Protein AF-A0A8S2SYJ8-F1 (afdb_monomer)

Organism: NCBI:txid392030

pLDDT: mean 87.98, std 10.63, range [45.0, 97.19]

Mean predicted aligned error: 5.32 Å

Foldseek 3Di:
DCPDDDDDDDDDPPVRSVVVVVVVVVVVQVVCVVVVHPSDDDDDDDDDPVCVCVCCDDVRVNVVVVCVVVVPPDDDDDDDD

Secondary structure (DSSP, 8-state):
-----------S-HHHHHHHHHHHHHHHHHHHHHTT--S---------HHHHHHHH-GGGHHHHHHHHHTT-S--------

InterPro domains:
  IPR004088 K Homology domain, type 1 [PF00013] (44-76)
  IPR036612 K Homology domain, type 1 superfamily [SSF54791] (12-73)

Sequence (81 aa):
SNNQERIIIIRGQQENCIQACREILRIMYEDAKNKNKTSEIILKVLAQNNFIGRIIGKGGNIINTIKKETDTKFVRFCFEN

Structure (mmCIF, N/CA/C/O backbone):
data_AF-A0A8S2SYJ8-F1
#
_entry.id   AF-A0A8S2SYJ8-F1
#
loop_
_atom_site.group_PDB
_atom_site.id
_atom_site.type_symbol
_atom_site.label_atom_id
_atom_site.label_alt_id
_atom_site.label_comp_id
_atom_site.label_asym_id
_atom_site.label_entity_id
_atom_site.label_seq_id
_atom_site.pdbx_PDB_ins_code
_atom_site.Cartn_x
_atom_site.Cartn_y
_atom_site.Cartn_z
_atom_site.occupancy
_atom_site.B_iso_or_equiv
_atom_site.auth_seq_id
_atom_site.auth_comp_id
_atom_site.auth_asym_id
_atom_site.auth_atom_id
_atom_site.pdbx_PDB_model_num
ATOM 1 N N . SER A 1 1 ? -3.741 23.699 14.221 1.00 45.00 1 SER A N 1
ATOM 2 C CA . SER A 1 1 ? -4.012 22.246 14.184 1.00 45.00 1 SER A CA 1
ATOM 3 C C . SER A 1 1 ? -2.957 21.577 13.326 1.00 45.00 1 SER A C 1
ATOM 5 O O . SER A 1 1 ? -3.0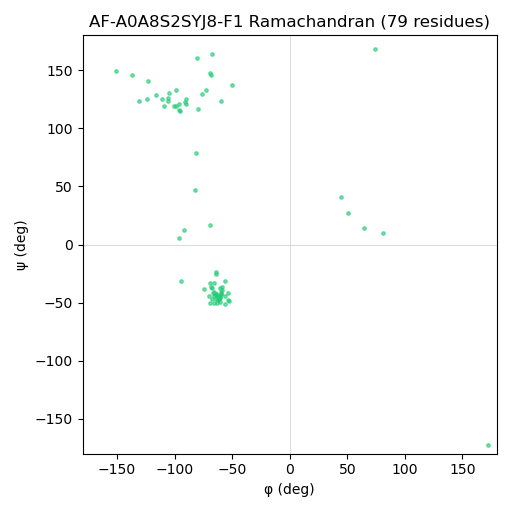52 21.633 12.108 1.00 45.00 1 SER A O 1
ATOM 7 N N . ASN A 1 2 ? -1.878 21.079 13.931 1.00 47.97 2 ASN A N 1
ATOM 8 C CA . ASN A 1 2 ? -0.682 20.675 13.191 1.00 47.97 2 ASN A CA 1
ATOM 9 C C . ASN A 1 2 ? -0.868 19.267 12.592 1.00 47.97 2 ASN A C 1
ATOM 11 O O . ASN A 1 2 ? -0.427 18.276 13.162 1.00 47.97 2 ASN A O 1
ATOM 15 N N . ASN A 1 3 ? -1.597 19.176 11.477 1.00 64.69 3 ASN A N 1
ATOM 16 C CA . ASN A 1 3 ? -1.921 17.923 10.785 1.00 64.69 3 ASN A CA 1
ATOM 17 C C . ASN A 1 3 ? -0.760 17.477 9.870 1.00 64.69 3 ASN A C 1
ATOM 19 O O . ASN A 1 3 ? -0.953 17.204 8.689 1.00 64.69 3 ASN A O 1
ATOM 23 N N . GLN A 1 4 ? 0.466 17.499 10.400 1.00 77.69 4 GLN A N 1
ATOM 24 C CA . GLN A 1 4 ? 1.680 17.184 9.648 1.00 77.69 4 GLN A CA 1
ATOM 25 C C . GLN A 1 4 ? 1.848 15.669 9.532 1.00 77.69 4 GLN A C 1
ATOM 27 O O . GLN A 1 4 ? 2.033 14.974 10.532 1.00 77.69 4 GLN A O 1
ATOM 32 N N . GLU A 1 5 ? 1.811 15.163 8.303 1.00 82.38 5 GLU A N 1
ATOM 33 C CA . GLU A 1 5 ? 2.249 13.804 7.998 1.00 82.38 5 GLU A CA 1
ATOM 34 C C . GLU A 1 5 ? 3.770 13.699 8.174 1.00 82.38 5 GLU A C 1
ATOM 36 O O . GLU A 1 5 ? 4.511 14.648 7.906 1.00 82.38 5 GLU A O 1
ATOM 41 N N . ARG A 1 6 ? 4.248 12.538 8.628 1.00 88.00 6 ARG A N 1
ATOM 42 C CA . ARG A 1 6 ? 5.681 12.244 8.744 1.00 88.00 6 ARG A CA 1
ATOM 43 C C . ARG A 1 6 ? 6.012 10.995 7.946 1.00 88.00 6 ARG A C 1
ATOM 45 O O . ARG A 1 6 ? 5.252 10.030 7.960 1.00 88.00 6 ARG A O 1
ATOM 52 N N . ILE A 1 7 ? 7.160 11.013 7.278 1.00 88.88 7 ILE A N 1
ATOM 53 C CA . ILE A 1 7 ? 7.686 9.842 6.577 1.00 88.88 7 ILE A CA 1
ATOM 54 C C . ILE A 1 7 ? 8.267 8.878 7.616 1.00 88.88 7 ILE A C 1
ATOM 56 O O . ILE A 1 7 ? 9.076 9.279 8.453 1.00 88.88 7 ILE A O 1
ATOM 60 N N . ILE A 1 8 ? 7.868 7.607 7.544 1.00 91.25 8 ILE A N 1
ATOM 61 C CA . ILE A 1 8 ? 8.447 6.512 8.330 1.00 91.25 8 ILE A CA 1
ATOM 62 C C . ILE A 1 8 ? 9.319 5.678 7.389 1.00 91.25 8 ILE A C 1
ATOM 64 O O . ILE A 1 8 ? 8.835 5.197 6.366 1.00 91.25 8 ILE A O 1
ATOM 68 N N . ILE A 1 9 ? 10.598 5.506 7.728 1.00 93.88 9 ILE A N 1
ATOM 69 C CA . ILE A 1 9 ? 11.554 4.713 6.942 1.00 93.88 9 ILE A CA 1
ATOM 70 C C . ILE A 1 9 ? 11.869 3.427 7.711 1.00 93.88 9 ILE A C 1
ATOM 72 O O . ILE A 1 9 ? 12.399 3.481 8.818 1.00 93.88 9 ILE A O 1
ATOM 76 N N . ILE A 1 10 ? 11.561 2.274 7.114 1.00 94.75 10 ILE A N 1
ATOM 77 C CA . ILE A 1 10 ? 11.837 0.943 7.672 1.00 94.75 10 ILE A CA 1
ATOM 78 C C . ILE A 1 10 ? 13.014 0.336 6.901 1.00 94.75 10 ILE A C 1
ATOM 80 O O . ILE A 1 10 ? 12.978 0.268 5.674 1.00 94.75 10 ILE A O 1
ATOM 84 N N . ARG A 1 11 ? 14.064 -0.102 7.607 1.00 95.44 11 ARG A N 1
ATOM 85 C CA . ARG A 1 11 ? 15.261 -0.716 7.011 1.00 95.44 11 ARG A CA 1
ATOM 86 C C . ARG A 1 11 ? 15.497 -2.097 7.615 1.00 95.44 11 ARG A C 1
ATOM 88 O O . ARG A 1 11 ? 15.636 -2.221 8.827 1.00 95.44 11 ARG A O 1
ATOM 95 N N . GLY A 1 12 ? 15.596 -3.116 6.770 1.00 95.31 12 GLY A N 1
ATOM 96 C CA . GLY A 1 12 ? 15.818 -4.498 7.188 1.00 95.31 12 GLY A CA 1
ATOM 97 C C . GLY A 1 12 ? 15.692 -5.475 6.021 1.00 95.31 12 GLY A C 1
ATOM 98 O O . GLY A 1 12 ? 15.567 -5.057 4.871 1.00 95.31 12 GLY A O 1
ATOM 99 N N . GLN A 1 13 ? 15.727 -6.772 6.335 1.00 96.62 13 GLN A N 1
ATOM 100 C CA . GLN A 1 13 ? 15.356 -7.839 5.400 1.00 96.62 13 GLN A CA 1
ATOM 101 C C . GLN A 1 13 ? 13.854 -7.785 5.084 1.00 96.62 13 GLN A C 1
ATOM 103 O O . GLN A 1 13 ? 13.087 -7.137 5.805 1.00 96.62 13 GLN A O 1
ATOM 108 N N . GLN A 1 14 ? 13.433 -8.469 4.018 1.00 94.38 14 GLN A N 1
ATOM 109 C CA . GLN A 1 14 ? 12.056 -8.436 3.519 1.00 94.38 14 GLN A CA 1
ATOM 110 C C . GLN A 1 14 ? 11.031 -8.774 4.613 1.00 94.38 14 GLN A C 1
ATOM 112 O O . GLN A 1 14 ? 10.072 -8.027 4.812 1.00 94.38 14 GLN A O 1
ATOM 117 N N . GLU A 1 15 ? 11.264 -9.849 5.362 1.00 96.56 15 GLU A N 1
ATOM 118 C CA . GLU A 1 15 ? 10.364 -10.348 6.404 1.00 96.56 15 GLU A CA 1
ATOM 119 C C . GLU A 1 15 ? 10.217 -9.331 7.542 1.00 96.56 15 GLU A C 1
ATOM 121 O O . GLU A 1 15 ? 9.104 -9.021 7.972 1.00 96.56 15 GLU A O 1
ATOM 126 N N . ASN A 1 16 ? 11.335 -8.736 7.968 1.00 97.19 16 ASN A N 1
ATOM 127 C CA . ASN A 1 16 ? 11.359 -7.744 9.043 1.00 97.19 16 ASN A CA 1
ATOM 128 C C . ASN A 1 16 ? 10.615 -6.464 8.639 1.00 97.19 16 ASN A C 1
ATOM 130 O O . ASN A 1 16 ? 9.874 -5.894 9.441 1.00 97.19 16 ASN A O 1
ATOM 134 N N . CYS A 1 17 ? 10.784 -6.019 7.389 1.00 96.69 17 CYS A N 1
ATOM 135 C CA . CYS A 1 17 ? 10.089 -4.845 6.865 1.00 96.69 17 CYS A CA 1
ATOM 136 C C . CYS A 1 17 ? 8.570 -5.060 6.810 1.00 96.69 17 CYS A C 1
ATOM 138 O O . CYS A 1 17 ? 7.811 -4.171 7.204 1.00 96.69 17 CYS A O 1
ATOM 140 N N . ILE A 1 18 ? 8.129 -6.246 6.375 1.00 95.50 18 ILE A N 1
ATOM 141 C CA . ILE A 1 18 ? 6.707 -6.614 6.335 1.00 95.50 18 ILE A CA 1
ATOM 142 C C . ILE A 1 18 ? 6.127 -6.652 7.751 1.00 95.50 18 ILE A C 1
ATOM 144 O O . ILE A 1 18 ? 5.069 -6.067 7.995 1.00 95.50 18 ILE A O 1
ATOM 148 N N . GLN A 1 19 ? 6.828 -7.288 8.696 1.00 97.19 19 GLN A N 1
ATOM 149 C CA . GLN A 1 19 ? 6.374 -7.377 10.083 1.00 97.19 19 GLN A CA 1
ATOM 150 C C . GLN A 1 19 ? 6.250 -5.991 10.727 1.00 97.19 19 GLN A C 1
ATOM 152 O O . GLN A 1 19 ? 5.213 -5.684 11.313 1.00 97.19 19 GLN A O 1
ATOM 157 N N . ALA A 1 20 ? 7.259 -5.130 10.566 1.00 97.19 20 ALA A N 1
ATOM 158 C CA . ALA A 1 20 ? 7.221 -3.768 11.089 1.00 97.19 20 ALA A CA 1
ATOM 159 C C . ALA A 1 20 ? 6.073 -2.947 10.47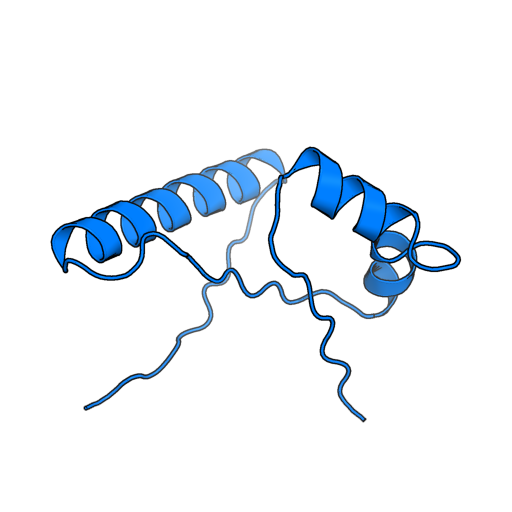8 1.00 97.19 20 ALA A C 1
ATOM 161 O O . ALA A 1 20 ? 5.340 -2.275 11.203 1.00 97.19 20 ALA A O 1
ATOM 162 N N . CYS A 1 21 ? 5.870 -3.038 9.158 1.00 95.81 21 CYS A N 1
ATOM 163 C CA . CYS A 1 21 ? 4.776 -2.346 8.476 1.00 95.81 21 CYS A CA 1
ATOM 164 C C . CYS A 1 21 ? 3.403 -2.783 9.012 1.00 95.81 21 CYS A C 1
ATOM 166 O O . CYS A 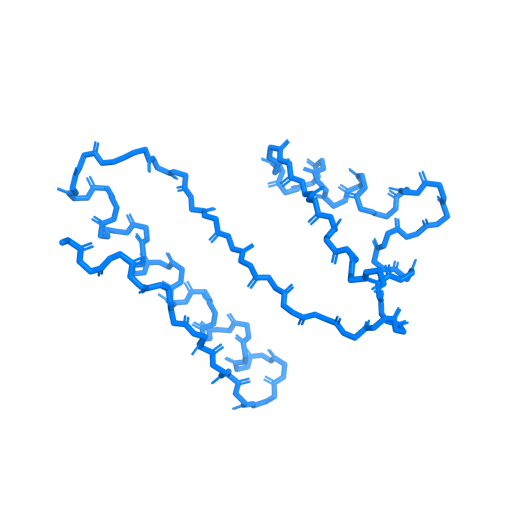1 21 ? 2.546 -1.938 9.279 1.00 95.81 21 CYS A O 1
ATOM 168 N N . ARG A 1 22 ? 3.215 -4.090 9.242 1.00 95.44 22 ARG A N 1
ATOM 169 C CA . ARG A 1 22 ? 1.964 -4.644 9.773 1.00 95.44 22 ARG A CA 1
ATOM 170 C C . ARG A 1 22 ? 1.641 -4.125 11.175 1.00 95.44 22 ARG A C 1
ATOM 172 O O . ARG A 1 22 ? 0.507 -3.715 11.411 1.00 95.44 22 ARG A O 1
ATOM 179 N N . GLU A 1 23 ? 2.613 -4.111 12.087 1.00 96.56 23 GLU A N 1
ATOM 180 C CA . GLU A 1 23 ? 2.381 -3.623 13.456 1.00 96.56 23 GLU A CA 1
ATOM 181 C C . GLU A 1 23 ? 2.117 -2.108 13.493 1.00 96.56 23 GLU A C 1
ATOM 183 O O . GLU A 1 23 ? 1.247 -1.650 14.232 1.00 96.56 23 GLU A O 1
ATOM 188 N N . ILE A 1 24 ? 2.783 -1.321 12.638 1.00 94.94 24 ILE A N 1
ATOM 189 C CA . ILE A 1 24 ? 2.510 0.122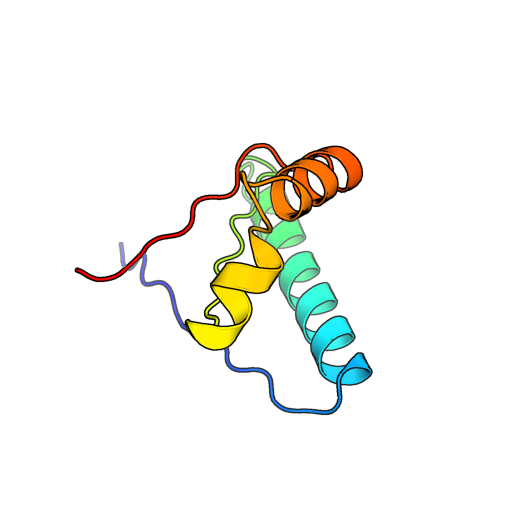 12.511 1.00 94.94 24 ILE A CA 1
ATOM 190 C C . ILE A 1 24 ? 1.071 0.361 12.037 1.00 94.94 24 ILE A C 1
ATOM 192 O O . ILE A 1 24 ? 0.346 1.159 12.635 1.00 94.94 24 ILE A O 1
ATOM 196 N N . LEU A 1 25 ? 0.639 -0.352 10.992 1.00 93.19 25 LEU A N 1
ATOM 197 C CA . LEU A 1 25 ? -0.727 -0.250 10.473 1.00 93.19 25 LEU A CA 1
ATOM 198 C C . LEU A 1 25 ? -1.769 -0.649 11.522 1.00 93.19 25 L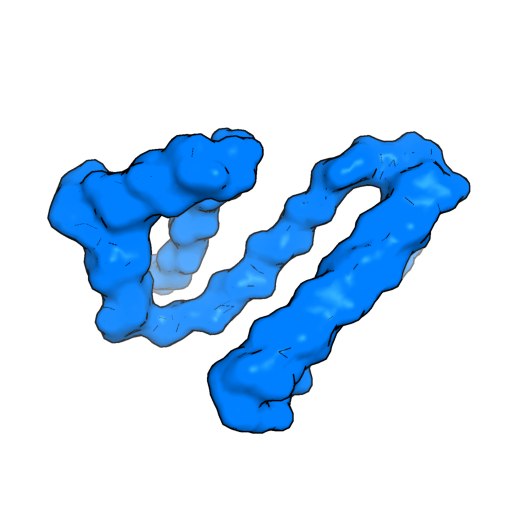EU A C 1
ATOM 200 O O . LEU A 1 25 ? -2.815 -0.005 11.617 1.00 93.19 25 LEU A O 1
ATOM 204 N N . ARG A 1 26 ? -1.473 -1.664 12.342 1.00 93.06 26 ARG A N 1
ATOM 205 C CA . ARG A 1 26 ? -2.335 -2.080 13.451 1.00 93.06 26 ARG A CA 1
ATOM 206 C C . ARG A 1 26 ? -2.531 -0.959 14.470 1.00 93.06 26 ARG A C 1
ATOM 208 O O . ARG A 1 26 ? -3.671 -0.653 14.806 1.00 93.06 26 ARG A O 1
ATOM 215 N N . ILE A 1 27 ? -1.448 -0.322 14.917 1.00 92.38 27 ILE A N 1
ATOM 216 C CA . ILE A 1 27 ? -1.529 0.786 15.881 1.00 92.38 27 ILE A CA 1
ATOM 217 C C . ILE A 1 27 ? -2.349 1.938 15.287 1.00 92.38 27 ILE A C 1
ATOM 219 O O . ILE A 1 27 ? -3.253 2.448 15.943 1.00 92.38 27 ILE A O 1
ATOM 223 N N . MET A 1 28 ? -2.099 2.303 14.022 1.00 90.06 28 MET A N 1
ATOM 224 C CA . MET A 1 28 ? -2.863 3.350 13.329 1.00 90.06 28 MET A CA 1
ATOM 225 C C . MET A 1 28 ? -4.363 3.028 13.256 1.00 90.06 28 MET A C 1
ATOM 227 O O . MET A 1 28 ? -5.191 3.928 13.414 1.00 90.06 28 MET A O 1
ATOM 231 N N . TYR A 1 29 ? -4.713 1.758 13.034 1.00 89.50 29 TYR A N 1
ATOM 232 C CA . TYR A 1 29 ? -6.098 1.292 13.004 1.00 89.50 29 TYR A CA 1
ATOM 233 C C . TYR A 1 29 ? -6.789 1.414 14.357 1.00 89.50 29 TYR A C 1
ATOM 235 O O . TYR A 1 29 ? -7.888 1.966 14.444 1.00 89.50 29 TYR A O 1
ATOM 243 N N . GLU A 1 30 ? -6.147 0.908 15.409 1.00 90.38 30 GLU A N 1
ATOM 244 C CA . GLU A 1 30 ? -6.678 0.946 16.772 1.00 90.38 30 GLU A CA 1
ATOM 245 C C . GLU A 1 30 ? -6.903 2.402 17.216 1.00 90.38 30 GLU A C 1
ATOM 247 O O . GLU A 1 30 ? -7.977 2.743 17.718 1.00 90.38 30 GLU A O 1
ATOM 252 N N . ASP A 1 31 ? -5.959 3.294 16.907 1.00 87.75 31 ASP A N 1
ATOM 253 C CA . ASP A 1 31 ? -6.067 4.725 17.189 1.00 87.75 31 ASP A CA 1
ATOM 254 C C . ASP A 1 31 ? -7.212 5.413 16.430 1.00 87.75 31 ASP A C 1
ATOM 256 O O . ASP A 1 31 ? -7.925 6.251 16.994 1.00 87.75 31 ASP A O 1
ATOM 260 N N . ALA A 1 32 ? -7.397 5.084 15.147 1.00 86.50 32 ALA A N 1
ATOM 261 C CA . ALA A 1 32 ? -8.476 5.636 14.329 1.00 86.50 32 ALA A CA 1
ATOM 262 C C . ALA A 1 32 ? -9.850 5.176 14.835 1.00 86.50 32 ALA A C 1
ATOM 264 O O . ALA A 1 32 ? -10.759 6.000 14.992 1.00 86.50 32 ALA A O 1
ATOM 265 N N . LYS A 1 33 ? -9.968 3.882 15.164 1.00 85.50 33 LYS A N 1
ATOM 266 C CA . LYS A 1 33 ? -11.180 3.273 15.719 1.00 85.50 33 LYS A CA 1
ATOM 267 C C . LYS A 1 33 ? -11.571 3.913 17.053 1.00 85.50 33 LYS A C 1
ATOM 269 O O . LYS A 1 33 ? -12.726 4.291 17.227 1.00 85.50 33 LYS A O 1
ATOM 274 N N . ASN A 1 34 ? -10.610 4.110 17.958 1.00 83.62 34 ASN A N 1
ATOM 275 C CA . ASN A 1 34 ? -10.850 4.725 19.270 1.00 83.62 34 ASN A CA 1
ATOM 276 C C . ASN A 1 34 ? -11.319 6.187 19.175 1.00 83.62 34 ASN A C 1
ATOM 278 O O . ASN A 1 34 ? -11.996 6.685 20.071 1.00 83.62 34 ASN A O 1
ATOM 282 N N . LYS A 1 35 ? -10.985 6.884 18.082 1.00 82.38 35 LYS A N 1
ATOM 283 C CA . LYS A 1 35 ? -11.361 8.287 17.840 1.00 82.38 35 LYS A CA 1
ATOM 284 C C . LYS A 1 35 ? -12.678 8.436 17.061 1.00 82.38 35 LYS A C 1
ATOM 286 O O . LYS A 1 35 ? -12.957 9.536 16.588 1.00 82.38 35 LYS A O 1
ATOM 291 N N . ASN A 1 36 ? -13.463 7.361 16.899 1.00 75.19 36 ASN A N 1
ATOM 292 C CA . ASN A 1 36 ? -14.676 7.308 16.063 1.00 75.19 36 ASN A CA 1
ATOM 293 C C . ASN A 1 36 ? -14.456 7.834 14.630 1.00 75.19 36 ASN A C 1
ATOM 295 O O . ASN A 1 36 ? -15.377 8.351 13.995 1.00 75.19 36 ASN A O 1
ATOM 299 N N . LYS A 1 37 ? -13.223 7.748 14.119 1.00 72.44 37 LYS A N 1
ATOM 300 C CA . LYS A 1 37 ? -12.934 8.078 12.723 1.00 72.44 37 LYS A CA 1
ATOM 301 C C . LYS A 1 37 ? -13.305 6.891 11.844 1.00 72.44 37 LYS A C 1
ATOM 303 O O . LYS A 1 37 ? -13.430 5.763 12.321 1.00 72.44 37 LYS A O 1
ATOM 308 N N . THR A 1 38 ? -13.485 7.155 10.551 1.00 69.56 38 THR A N 1
ATOM 309 C CA . THR A 1 38 ? -13.675 6.098 9.558 1.00 69.56 38 THR A CA 1
ATOM 310 C C . THR A 1 38 ? -12.573 5.054 9.720 1.00 69.56 38 THR A C 1
ATOM 312 O O . THR A 1 38 ? -11.403 5.390 9.896 1.00 69.56 38 THR A O 1
ATOM 315 N N . SER A 1 39 ? -12.937 3.776 9.649 1.00 70.75 39 SER A N 1
ATOM 316 C CA . SER A 1 39 ? -12.017 2.635 9.751 1.00 70.75 39 SER A CA 1
ATOM 317 C C . SER A 1 39 ? -11.076 2.503 8.543 1.00 70.75 39 SER A C 1
ATOM 319 O O . SER A 1 39 ? -10.519 1.437 8.295 1.00 70.75 39 SER A O 1
ATOM 321 N N . GLU A 1 40 ? -10.939 3.564 7.750 1.00 78.69 40 GLU A N 1
ATOM 322 C CA . GLU A 1 40 ? -10.184 3.592 6.510 1.00 78.69 40 GLU A CA 1
ATOM 323 C C . GLU A 1 40 ? -8.807 4.199 6.766 1.00 78.69 40 GLU A C 1
ATOM 325 O O . GLU A 1 40 ? -8.680 5.352 7.178 1.00 78.69 40 GLU A O 1
ATOM 330 N N . ILE A 1 41 ? -7.771 3.402 6.513 1.00 84.75 41 ILE A N 1
ATOM 331 C CA . ILE A 1 41 ? -6.376 3.819 6.621 1.00 84.75 41 ILE A CA 1
ATOM 332 C C . ILE A 1 41 ? -5.829 4.028 5.221 1.00 84.75 41 ILE A C 1
ATOM 334 O O . ILE A 1 41 ? -5.930 3.153 4.364 1.00 84.75 41 ILE A O 1
ATOM 338 N N . ILE A 1 42 ? -5.194 5.177 5.010 1.00 86.19 42 ILE A N 1
ATOM 339 C CA . ILE A 1 42 ? -4.481 5.476 3.773 1.00 86.19 42 ILE A CA 1
ATOM 340 C C . ILE A 1 42 ? -3.007 5.124 3.977 1.00 86.19 42 ILE A C 1
ATOM 342 O O . ILE A 1 42 ? -2.319 5.762 4.774 1.00 86.19 42 ILE A O 1
ATOM 346 N N . LEU A 1 43 ? -2.514 4.131 3.233 1.00 89.75 43 LEU A N 1
ATOM 347 C CA . LEU A 1 43 ? -1.090 3.805 3.162 1.00 89.75 43 LEU A CA 1
ATOM 348 C C . LEU A 1 43 ? -0.466 4.485 1.938 1.00 89.75 43 LEU A C 1
ATOM 350 O O . LEU A 1 43 ? -0.871 4.235 0.803 1.00 89.75 43 LEU A O 1
ATOM 354 N N . LYS A 1 44 ? 0.542 5.332 2.167 1.00 89.88 44 LYS A N 1
ATOM 355 C CA . LYS A 1 44 ? 1.344 5.952 1.103 1.00 89.88 44 LYS A CA 1
ATOM 356 C C . LYS A 1 44 ? 2.665 5.200 0.976 1.00 89.88 44 LYS A C 1
ATOM 358 O O . LYS A 1 44 ? 3.4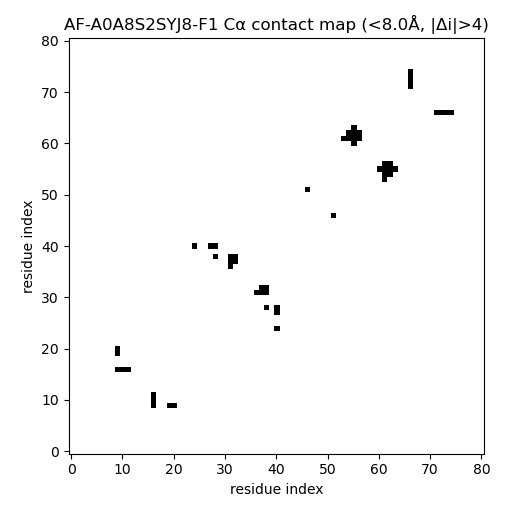36 5.150 1.929 1.00 89.88 44 LYS A O 1
ATOM 363 N N . VAL A 1 45 ? 2.919 4.624 -0.197 1.00 90.50 45 VAL A N 1
ATOM 364 C CA . VAL A 1 45 ? 4.153 3.885 -0.494 1.00 90.50 45 VAL A CA 1
ATOM 365 C C . VAL A 1 45 ? 4.969 4.675 -1.506 1.00 90.50 45 VAL A C 1
ATOM 367 O O . VAL A 1 45 ? 4.470 5.012 -2.577 1.00 90.50 45 VAL A O 1
ATOM 370 N N . LEU A 1 46 ? 6.227 4.953 -1.169 1.00 89.88 46 LEU A N 1
ATOM 371 C CA . LEU A 1 46 ? 7.198 5.517 -2.099 1.00 89.88 46 LEU A CA 1
ATOM 372 C C . LEU A 1 46 ? 7.923 4.370 -2.808 1.00 89.88 46 LEU A C 1
ATOM 374 O O . LEU A 1 46 ? 8.494 3.500 -2.152 1.00 89.88 46 LEU A O 1
ATOM 378 N N . ALA A 1 47 ? 7.913 4.371 -4.137 1.00 89.81 47 ALA A N 1
ATOM 379 C CA . ALA A 1 47 ? 8.610 3.376 -4.942 1.00 89.81 47 ALA A CA 1
ATOM 380 C C . ALA A 1 47 ? 9.333 4.044 -6.112 1.00 89.81 47 ALA A C 1
ATOM 382 O O . ALA A 1 47 ? 8.867 5.036 -6.666 1.00 89.81 47 ALA A O 1
ATOM 383 N N . GLN A 1 48 ? 10.484 3.489 -6.485 1.00 89.25 48 GLN A N 1
ATOM 384 C CA . GLN A 1 48 ? 11.259 3.968 -7.625 1.00 89.25 48 GLN A CA 1
ATOM 385 C C . GLN A 1 48 ? 10.532 3.677 -8.950 1.00 89.25 48 GLN A C 1
ATOM 387 O O . GLN A 1 48 ? 9.870 2.645 -9.105 1.00 89.25 48 GLN A O 1
ATOM 392 N N . ASN A 1 49 ? 10.718 4.555 -9.940 1.00 86.38 49 ASN A N 1
ATOM 393 C CA . ASN A 1 49 ? 10.048 4.484 -11.247 1.00 86.38 49 ASN A CA 1
ATOM 394 C C . ASN A 1 49 ? 10.268 3.149 -11.986 1.00 86.38 49 ASN A C 1
ATOM 396 O O . ASN A 1 49 ? 9.379 2.667 -12.687 1.00 86.38 49 ASN A O 1
ATOM 400 N N . ASN A 1 50 ? 11.422 2.507 -11.783 1.00 88.62 50 ASN A N 1
ATOM 401 C CA . ASN A 1 50 ? 11.766 1.195 -12.346 1.00 88.62 50 ASN A CA 1
ATOM 402 C C . ASN A 1 50 ? 10.870 0.036 -11.848 1.00 88.62 50 ASN A C 1
ATOM 404 O O . ASN A 1 50 ? 10.762 -0.992 -12.527 1.00 88.62 50 ASN A O 1
ATOM 408 N N . PHE A 1 51 ? 10.237 0.170 -10.680 1.00 90.31 51 PHE A N 1
ATOM 409 C CA . PHE A 1 51 ? 9.311 -0.826 -10.135 1.00 90.31 51 PHE A CA 1
ATOM 410 C C . PHE A 1 51 ? 7.860 -0.514 -10.488 1.00 90.31 51 PHE A C 1
ATOM 412 O O . PHE A 1 51 ? 7.083 -1.443 -10.708 1.00 90.31 51 PHE A O 1
ATOM 419 N N . ILE A 1 52 ? 7.502 0.767 -10.614 1.00 91.69 52 ILE A N 1
ATOM 420 C CA . ILE A 1 52 ? 6.122 1.192 -10.881 1.00 91.69 52 ILE A CA 1
ATOM 421 C C . ILE A 1 52 ? 5.557 0.545 -12.150 1.00 91.69 52 ILE A C 1
ATOM 423 O O . ILE A 1 52 ? 4.453 0.007 -12.113 1.00 91.69 52 ILE A O 1
ATOM 427 N N . GLY A 1 53 ? 6.327 0.500 -13.244 1.00 91.81 53 GLY A N 1
ATOM 428 C CA . GLY A 1 53 ? 5.874 -0.140 -14.487 1.00 91.81 53 GLY A CA 1
ATOM 429 C C . GLY A 1 53 ? 5.512 -1.623 -14.312 1.00 91.81 53 GLY A C 1
ATOM 430 O O . GLY A 1 53 ? 4.527 -2.094 -14.880 1.00 91.81 53 GLY A O 1
ATOM 431 N N . ARG A 1 54 ? 6.259 -2.348 -13.467 1.00 92.88 54 ARG A N 1
ATOM 432 C CA . ARG A 1 54 ? 5.984 -3.757 -13.139 1.00 92.88 54 ARG A CA 1
ATOM 433 C C . ARG A 1 54 ? 4.785 -3.917 -12.206 1.00 92.88 54 ARG A C 1
ATOM 435 O O . ARG A 1 54 ? 4.007 -4.839 -12.402 1.00 92.88 54 ARG A O 1
ATOM 442 N N . ILE A 1 55 ? 4.614 -3.018 -11.237 1.00 94.00 55 ILE A N 1
ATOM 443 C CA . ILE A 1 55 ? 3.475 -3.035 -10.304 1.00 94.00 55 ILE A CA 1
ATOM 444 C C . ILE A 1 55 ? 2.161 -2.742 -11.042 1.00 94.00 55 ILE A C 1
ATOM 446 O O . ILE A 1 55 ? 1.150 -3.392 -10.790 1.00 94.00 55 ILE A O 1
ATOM 450 N N . ILE A 1 56 ? 2.165 -1.784 -11.974 1.00 93.75 56 ILE A N 1
ATOM 451 C CA . ILE A 1 56 ? 0.990 -1.471 -12.798 1.00 93.75 56 ILE A CA 1
ATOM 452 C C . ILE A 1 56 ? 0.696 -2.639 -13.749 1.00 93.75 56 ILE A C 1
ATOM 454 O O . ILE A 1 56 ? -0.443 -3.102 -13.845 1.00 93.75 56 ILE A O 1
ATOM 458 N N . GLY A 1 57 ? 1.731 -3.148 -14.421 1.00 94.00 57 GLY A N 1
ATOM 459 C CA . GLY A 1 57 ? 1.600 -4.165 -15.458 1.00 94.00 57 GLY A CA 1
ATOM 460 C C . GLY A 1 57 ? 1.025 -3.610 -16.765 1.00 94.00 57 GLY A C 1
ATOM 461 O O . GLY A 1 57 ? 0.509 -2.493 -16.838 1.00 94.00 57 GLY A O 1
ATOM 462 N N . LYS A 1 58 ? 1.104 -4.403 -17.839 1.00 95.12 58 LYS A N 1
ATOM 463 C CA . LYS A 1 58 ? 0.573 -4.009 -19.152 1.00 95.12 58 LYS A CA 1
ATOM 464 C C . LYS A 1 58 ? -0.932 -3.736 -19.045 1.00 95.12 58 LYS A C 1
ATOM 466 O O . LYS A 1 58 ? -1.677 -4.598 -18.588 1.00 95.12 58 LYS A O 1
ATOM 471 N N . GLY A 1 59 ? -1.362 -2.534 -19.434 1.00 92.44 59 GLY A N 1
ATOM 472 C CA . GLY A 1 59 ? -2.768 -2.116 -19.353 1.00 92.44 59 GLY A CA 1
ATOM 473 C C . GLY A 1 59 ? -3.341 -2.028 -17.930 1.00 92.44 59 GLY A C 1
ATOM 474 O O . GLY A 1 59 ? -4.555 -1.974 -17.779 1.00 92.44 59 GLY A O 1
ATOM 475 N N . GLY A 1 60 ? -2.503 -2.039 -16.885 1.00 93.94 60 GLY A N 1
ATOM 476 C CA . GLY A 1 60 ? -2.968 -2.031 -15.493 1.00 93.94 60 GLY A CA 1
ATOM 477 C C .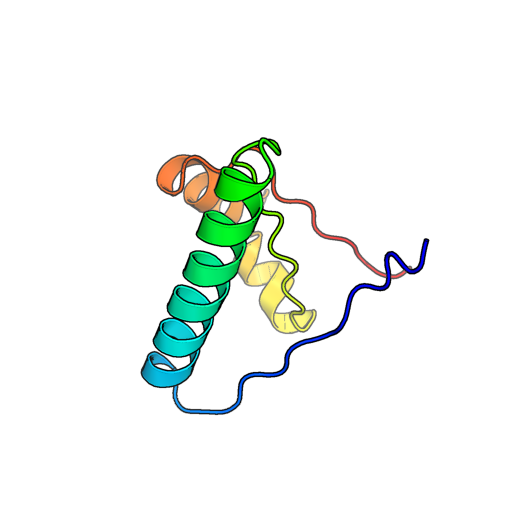 GLY A 1 60 ? -3.392 -3.402 -14.947 1.00 93.94 60 GLY A C 1
ATOM 478 O O . GLY A 1 60 ? -3.966 -3.469 -13.862 1.00 93.94 60 GLY A O 1
ATOM 479 N N . ASN A 1 61 ? -3.131 -4.499 -15.667 1.00 96.31 61 ASN A N 1
ATOM 480 C CA . ASN A 1 61 ? -3.627 -5.831 -15.297 1.00 96.31 61 ASN A CA 1
ATOM 481 C C . ASN A 1 61 ? -3.156 -6.302 -13.913 1.00 96.31 61 ASN A C 1
ATOM 483 O O . ASN A 1 61 ? -3.943 -6.879 -13.162 1.00 96.31 61 ASN A O 1
ATOM 487 N N . ILE A 1 62 ? -1.892 -6.046 -13.563 1.00 96.00 62 ILE A N 1
ATOM 488 C CA . ILE A 1 62 ? -1.321 -6.506 -12.290 1.00 96.00 62 ILE A CA 1
ATOM 489 C C . ILE A 1 62 ? -1.956 -5.732 -11.138 1.00 96.00 62 ILE A C 1
ATOM 491 O O . ILE A 1 62 ? -2.499 -6.342 -10.220 1.00 96.00 62 ILE A O 1
ATOM 495 N N . ILE A 1 63 ? -1.990 -4.398 -11.214 1.00 95.00 63 ILE A N 1
ATOM 496 C CA . ILE A 1 63 ? -2.576 -3.603 -10.133 1.00 95.00 63 ILE A CA 1
ATOM 497 C C . ILE A 1 63 ? -4.085 -3.831 -9.985 1.00 95.00 63 ILE A C 1
ATOM 499 O O . ILE A 1 63 ? -4.596 -3.812 -8.869 1.00 95.00 63 ILE A O 1
ATOM 503 N N . ASN A 1 64 ? -4.806 -4.080 -11.080 1.00 94.69 64 ASN A N 1
ATOM 504 C CA . ASN A 1 64 ? -6.233 -4.400 -11.016 1.00 94.69 64 ASN A CA 1
ATOM 505 C C . ASN A 1 64 ? -6.481 -5.759 -10.350 1.00 94.69 64 ASN A C 1
ATOM 507 O O . ASN A 1 64 ? -7.433 -5.892 -9.583 1.00 94.69 64 ASN A O 1
ATOM 511 N N . THR A 1 65 ? -5.606 -6.737 -10.598 1.00 95.81 65 THR A N 1
ATOM 512 C CA . THR A 1 65 ? -5.644 -8.038 -9.916 1.00 95.81 65 THR A CA 1
ATOM 513 C C . THR A 1 65 ? -5.395 -7.859 -8.422 1.00 95.81 65 THR A C 1
ATOM 515 O O . THR A 1 65 ? -6.231 -8.270 -7.625 1.00 95.81 65 THR A O 1
ATOM 518 N N . ILE A 1 66 ? -4.336 -7.130 -8.050 1.00 95.00 66 ILE A N 1
ATOM 519 C CA . ILE A 1 66 ? -4.019 -6.825 -6.647 1.00 95.00 66 ILE A CA 1
ATOM 520 C C . ILE A 1 66 ? -5.207 -6.138 -5.966 1.00 95.00 66 ILE A C 1
ATOM 522 O O . ILE A 1 66 ? -5.666 -6.619 -4.942 1.00 95.00 66 ILE A O 1
ATOM 526 N N . LYS A 1 67 ? -5.765 -5.069 -6.558 1.00 94.12 67 LYS A N 1
ATOM 527 C CA . LYS A 1 67 ? -6.933 -4.352 -6.008 1.00 94.12 67 LYS A CA 1
ATOM 528 C C . LYS A 1 67 ? -8.110 -5.276 -5.717 1.00 94.12 67 LYS A C 1
ATOM 530 O O . LYS A 1 67 ? -8.773 -5.099 -4.700 1.00 94.12 67 LYS A O 1
ATOM 535 N N . LYS A 1 68 ? -8.378 -6.217 -6.627 1.00 94.81 68 LYS A N 1
ATOM 536 C CA . LYS A 1 68 ? -9.473 -7.180 -6.497 1.00 94.81 68 LYS A CA 1
ATOM 537 C C . LYS A 1 68 ? -9.193 -8.197 -5.392 1.00 94.81 68 LYS A C 1
ATOM 539 O O . LYS A 1 68 ? -10.087 -8.489 -4.610 1.00 94.81 68 LYS A O 1
ATOM 544 N N . GLU A 1 69 ? -7.977 -8.729 -5.330 1.00 96.44 69 GLU A N 1
ATOM 545 C CA . GLU A 1 69 ? -7.576 -9.719 -4.323 1.00 96.44 69 GLU A CA 1
ATOM 546 C C . GLU A 1 69 ? -7.492 -9.122 -2.913 1.00 96.44 69 GLU A C 1
ATOM 548 O O . GLU A 1 69 ? -7.804 -9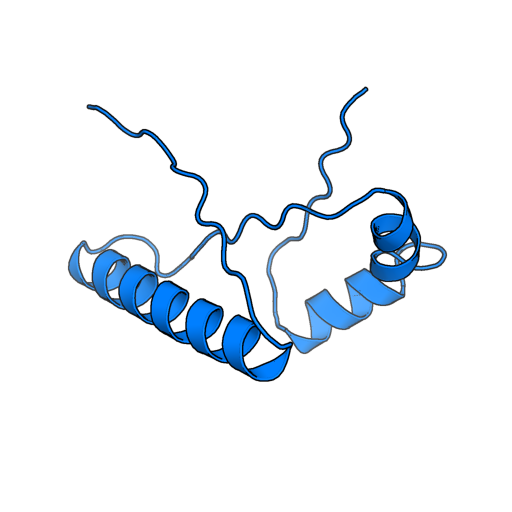.803 -1.940 1.00 96.44 69 GLU A O 1
ATOM 553 N N . THR A 1 70 ? -7.106 -7.849 -2.797 1.00 93.38 70 THR A N 1
ATOM 554 C CA . THR A 1 70 ? -6.967 -7.143 -1.514 1.00 93.38 70 THR A CA 1
ATOM 555 C C . THR A 1 70 ? -8.191 -6.311 -1.133 1.00 93.38 70 THR A C 1
ATOM 557 O O . THR A 1 70 ? -8.113 -5.548 -0.170 1.00 93.38 70 THR A O 1
ATOM 560 N N . ASP A 1 71 ? -9.280 -6.393 -1.907 1.00 92.62 71 ASP A N 1
ATOM 561 C CA . ASP A 1 71 ? -10.513 -5.603 -1.748 1.00 92.62 71 ASP A CA 1
ATOM 562 C C . ASP A 1 71 ? -10.248 -4.105 -1.480 1.00 92.62 71 ASP A C 1
ATOM 564 O O . ASP A 1 71 ? -10.827 -3.448 -0.612 1.00 92.62 71 ASP A O 1
ATOM 568 N N . THR A 1 72 ? -9.263 -3.548 -2.190 1.00 90.38 72 THR A N 1
ATOM 569 C CA . THR A 1 72 ? -8.797 -2.179 -1.955 1.00 90.38 72 THR A CA 1
ATOM 570 C C . THR A 1 72 ? -9.580 -1.191 -2.810 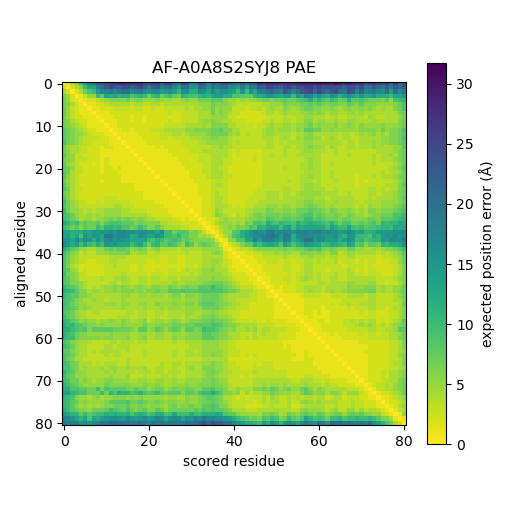1.00 90.38 72 THR A C 1
ATOM 572 O O . THR A 1 72 ? -9.522 -1.240 -4.039 1.00 90.38 72 THR A O 1
ATOM 575 N N . LYS A 1 73 ? -10.250 -0.231 -2.153 1.00 85.25 73 LYS A N 1
ATOM 576 C CA . LYS A 1 73 ? -11.158 0.745 -2.789 1.00 85.25 73 LYS A CA 1
ATOM 577 C C . LYS A 1 73 ? -10.534 1.505 -3.957 1.00 85.25 73 LYS A C 1
ATOM 579 O O . LYS A 1 73 ? -11.141 1.631 -5.017 1.00 85.25 73 LYS A O 1
ATOM 584 N N . PHE A 1 74 ? -9.333 2.048 -3.767 1.00 86.75 74 PHE A N 1
ATOM 585 C CA . PHE A 1 74 ? -8.608 2.719 -4.838 1.00 86.75 74 PHE A CA 1
ATOM 586 C C . PHE A 1 74 ? -7.096 2.618 -4.629 1.00 86.75 74 PHE A C 1
ATOM 588 O O . PHE A 1 74 ? -6.602 2.606 -3.507 1.00 86.75 74 PHE A O 1
ATOM 595 N N . VAL A 1 75 ? -6.353 2.593 -5.736 1.00 88.00 75 VAL A N 1
ATOM 596 C CA . VAL A 1 75 ? -4.900 2.807 -5.752 1.00 88.00 75 VAL A CA 1
ATOM 597 C C . VAL A 1 75 ? -4.631 3.832 -6.834 1.00 88.00 75 VAL A C 1
ATOM 599 O O . VAL A 1 75 ? -5.040 3.631 -7.986 1.00 88.00 75 VAL A O 1
ATOM 602 N N . ARG A 1 76 ? -3.978 4.927 -6.444 1.00 87.81 76 ARG A N 1
ATOM 603 C CA . ARG A 1 76 ? -3.576 6.028 -7.317 1.00 87.81 76 ARG A CA 1
ATOM 604 C C . ARG A 1 76 ? -2.056 6.105 -7.334 1.00 87.81 76 ARG A C 1
ATOM 606 O O . ARG A 1 76 ? -1.434 6.181 -6.281 1.00 87.81 76 ARG A O 1
ATOM 613 N N . PHE A 1 77 ? -1.488 6.132 -8.531 1.00 87.00 77 PHE A N 1
ATOM 614 C CA . PHE A 1 77 ? -0.084 6.461 -8.731 1.00 87.00 77 PHE A CA 1
ATOM 615 C C . PHE A 1 77 ? 0.010 7.964 -8.955 1.00 87.00 77 PHE A C 1
ATOM 617 O O . PHE A 1 77 ? -0.650 8.504 -9.845 1.00 87.00 77 PHE A O 1
ATOM 624 N N . CYS A 1 78 ? 0.782 8.638 -8.115 1.00 84.50 78 CYS A N 1
ATOM 625 C CA . CYS A 1 78 ? 1.141 10.030 -8.325 1.00 84.50 78 CYS A CA 1
ATOM 626 C C . CYS A 1 78 ? 2.512 10.036 -8.994 1.00 84.50 78 CYS A C 1
ATOM 628 O O . CYS A 1 78 ? 3.476 9.553 -8.408 1.00 84.50 78 CYS A O 1
ATOM 630 N N . PHE A 1 79 ? 2.569 10.535 -10.224 1.00 77.69 79 PHE A N 1
ATOM 631 C CA . PHE A 1 79 ? 3.818 10.779 -10.930 1.00 77.69 79 PHE A CA 1
ATOM 632 C C . PHE A 1 79 ? 4.146 12.260 -10.780 1.00 77.69 79 PHE A C 1
ATOM 634 O O . PHE A 1 79 ? 3.257 13.099 -10.935 1.00 77.69 79 PHE A O 1
ATOM 641 N N . GLU A 1 80 ? 5.389 12.567 -10.424 1.00 69.56 80 GLU A N 1
ATOM 642 C CA . GLU A 1 80 ? 5.898 13.931 -10.539 1.00 69.56 80 GLU A CA 1
ATOM 643 C C . GLU A 1 80 ? 6.113 14.224 -12.031 1.00 69.56 80 GLU A C 1
ATOM 645 O O . GLU A 1 80 ? 6.618 13.364 -12.758 1.00 69.56 80 GLU A O 1
ATOM 650 N N . ASN A 1 81 ? 5.635 15.389 -12.479 1.00 50.44 81 ASN A N 1
ATOM 651 C CA . ASN A 1 81 ? 5.801 15.879 -13.851 1.00 50.44 81 ASN A CA 1
ATOM 652 C C . ASN A 1 81 ? 7.174 16.520 -14.036 1.00 50.44 81 ASN A C 1
ATOM 654 O O . ASN A 1 81 ? 7.595 17.241 -13.103 1.00 50.44 81 ASN A O 1
#

Radius of gyration: 15.02 Å; Cα contacts (8 Å, |Δi|>4): 28; chains: 1; bounding box: 30×33×39 Å

Solvent-accessible surface area (backbone atoms only — not comparable to full-atom values): 5460 Å² total; per-residue (Å²): 132,90,83,74,84,78,92,82,87,80,86,72,56,74,67,57,40,52,52,53,52,51,56,53,52,48,54,56,47,55,55,31,50,77,66,76,42,71,90,73,82,87,84,86,80,89,75,59,74,87,51,49,62,63,52,33,30,80,96,38,52,46,40,53,48,50,32,63,78,67,71,46,93,77,88,83,87,86,77,89,129